Protein AF-A0A178HFV3-F1 (afdb_monomer_lite)

Radius of gyration: 30.23 Å; chains: 1; bounding box: 53×31×96 Å

InterPro domains:
  IPR025007 Domain of unknown function DUF3899 [PF13038] (36-121)

Foldseek 3Di:
DVVVVVVVVVVVVVVVVVVVVVVVVCLCVLVVLLVVLLVVLCVLLVVLVVLVCLLVLVVVVVVVVCVVCVCVVPDPDPDDDPPPPPPPPPPPRSNVPRDPSSVVSNVSSVVSNVVSVVSVVVSVVD

Structure (mmCIF, N/CA/C/O backbone):
data_AF-A0A178HFV3-F1
#
_entry.id   AF-A0A178HFV3-F1
#
loop_
_atom_site.group_PDB
_atom_site.id
_atom_site.type_symbol
_atom_site.label_atom_id
_atom_site.label_alt_id
_atom_site.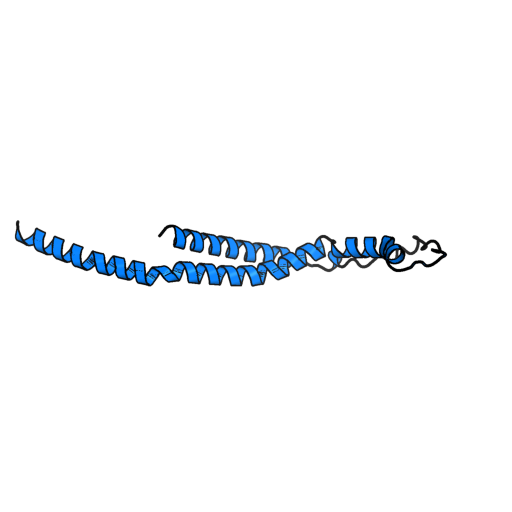label_comp_id
_atom_site.label_asym_id
_atom_site.label_entity_id
_atom_site.label_seq_id
_atom_site.pdbx_PDB_ins_code
_atom_site.Cartn_x
_atom_site.Cartn_y
_atom_site.Cartn_z
_atom_site.occupancy
_atom_site.B_iso_or_equiv
_atom_site.auth_seq_id
_atom_site.auth_comp_id
_atom_site.auth_asym_id
_atom_site.auth_atom_id
_atom_site.pdbx_PDB_model_num
ATOM 1 N N . MET A 1 1 ? -33.324 -7.154 52.072 1.00 48.81 1 MET A N 1
ATOM 2 C CA . MET A 1 1 ? -33.098 -7.084 50.603 1.00 48.81 1 MET A CA 1
ATOM 3 C C . MET A 1 1 ? -32.971 -5.672 49.999 1.00 48.81 1 MET A C 1
ATOM 5 O O . MET A 1 1 ? -32.542 -5.585 48.858 1.00 48.81 1 MET A O 1
ATOM 9 N N . LYS A 1 2 ? -33.282 -4.557 50.694 1.00 52.25 2 LYS A N 1
ATOM 10 C CA . LYS A 1 2 ? -33.156 -3.195 50.111 1.00 52.25 2 LYS A CA 1
ATOM 11 C C . LYS A 1 2 ? -31.714 -2.644 50.027 1.00 52.25 2 LYS A C 1
ATOM 13 O O . LYS A 1 2 ? -31.424 -1.903 49.097 1.00 52.25 2 LYS A O 1
ATOM 18 N N . LYS A 1 3 ? -30.804 -3.037 50.932 1.00 53.12 3 LYS A N 1
ATOM 19 C CA . LYS A 1 3 ? -29.419 -2.509 50.995 1.00 53.12 3 LYS A CA 1
ATOM 20 C C . LYS A 1 3 ? -28.549 -2.855 49.772 1.00 53.12 3 LYS A C 1
ATOM 22 O O . LYS A 1 3 ? -27.757 -2.025 49.347 1.00 53.12 3 LYS A O 1
ATOM 27 N N . ASN A 1 4 ? -28.754 -4.016 49.148 1.00 58.47 4 ASN A N 1
ATOM 28 C CA . ASN A 1 4 ? -27.917 -4.458 48.022 1.00 58.47 4 ASN A CA 1
ATOM 29 C C . ASN A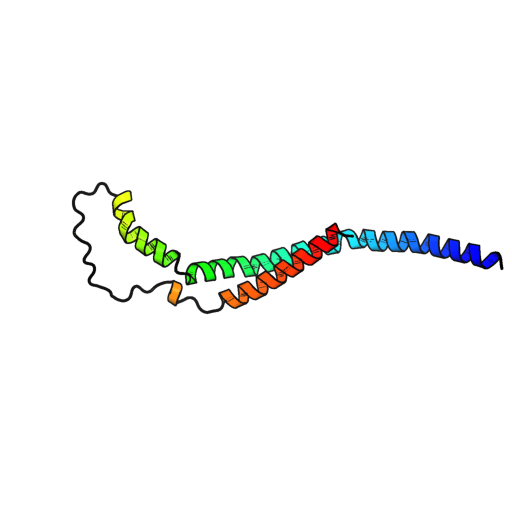 1 4 ? -28.227 -3.711 46.713 1.00 58.47 4 ASN A C 1
ATOM 31 O O . ASN A 1 4 ? -27.353 -3.587 45.864 1.00 58.47 4 ASN A O 1
ATOM 35 N N . LYS A 1 5 ? -29.448 -3.174 46.556 1.00 57.09 5 LYS A N 1
ATOM 36 C CA . LYS A 1 5 ? -29.836 -2.416 45.353 1.00 57.09 5 LYS A CA 1
ATOM 37 C C . LYS A 1 5 ? -29.120 -1.068 45.261 1.00 57.09 5 LYS A C 1
ATOM 39 O O . LYS A 1 5 ? -28.735 -0.673 44.170 1.00 57.09 5 LYS A O 1
ATOM 44 N N . GLY A 1 6 ? -28.912 -0.398 46.398 1.00 59.81 6 GLY A N 1
ATOM 45 C CA . GLY A 1 6 ? -28.146 0.851 46.456 1.00 59.81 6 GLY A CA 1
ATOM 46 C C . GLY A 1 6 ? -26.666 0.630 46.147 1.00 59.81 6 GLY A C 1
ATOM 47 O O . GLY A 1 6 ? -26.082 1.404 45.404 1.00 59.81 6 GLY A O 1
ATOM 48 N N . LEU A 1 7 ? -26.089 -0.472 46.636 1.00 60.06 7 LEU A N 1
ATOM 49 C CA . LEU A 1 7 ? -24.692 -0.823 46.367 1.00 60.06 7 LEU A CA 1
ATOM 50 C C . LEU A 1 7 ? -24.459 -1.199 44.890 1.00 60.06 7 LEU A C 1
ATOM 52 O O . LEU A 1 7 ? -23.460 -0.788 44.314 1.00 60.06 7 LEU A O 1
A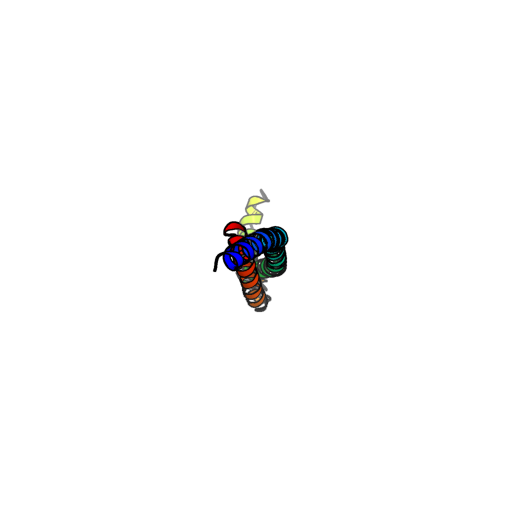TOM 56 N N . LEU A 1 8 ? -25.411 -1.909 44.267 1.00 63.12 8 LEU A N 1
ATOM 57 C CA . LEU A 1 8 ? -25.402 -2.202 42.827 1.00 63.12 8 LEU A CA 1
ATOM 58 C C . LEU A 1 8 ? -25.587 -0.946 41.971 1.00 63.12 8 LEU A C 1
ATOM 60 O O . LEU A 1 8 ? -24.896 -0.782 40.975 1.00 63.12 8 LEU A O 1
ATOM 64 N N . LEU A 1 9 ? -26.490 -0.039 42.354 1.00 65.50 9 LEU A N 1
ATOM 65 C CA . LEU A 1 9 ? -26.658 1.236 41.651 1.00 65.50 9 LEU A CA 1
ATOM 66 C C . LEU A 1 9 ? -25.388 2.079 41.730 1.00 65.50 9 LEU A C 1
ATOM 68 O O . LEU A 1 9 ? -24.956 2.592 40.709 1.00 65.50 9 LEU A O 1
ATOM 72 N N . VAL A 1 10 ? -24.759 2.164 42.905 1.00 68.19 10 VAL A N 1
ATOM 73 C CA . VAL A 1 10 ? -23.495 2.887 43.086 1.00 68.19 10 VAL A CA 1
ATOM 74 C C . VAL A 1 10 ? -22.360 2.227 42.302 1.00 68.19 10 VAL A C 1
ATOM 76 O O . VAL A 1 10 ? -21.575 2.948 41.700 1.00 68.19 10 VAL A O 1
ATOM 79 N N . SER A 1 11 ? -22.289 0.890 42.232 1.00 61.62 11 SER A N 1
ATOM 80 C CA . SER A 1 11 ? -21.270 0.211 41.417 1.00 61.62 11 SER A CA 1
ATOM 81 C C . SER A 1 11 ? -21.498 0.399 39.916 1.00 61.62 11 SER A C 1
ATOM 83 O O . SER A 1 11 ? -20.545 0.571 39.171 1.00 61.62 11 SER A O 1
ATOM 85 N N . ILE A 1 12 ? -22.747 0.394 39.446 1.00 65.69 12 ILE A N 1
ATOM 86 C CA . ILE A 1 12 ? -23.067 0.662 38.036 1.00 65.69 12 ILE A CA 1
ATOM 87 C C . ILE A 1 12 ? -22.749 2.125 37.695 1.00 65.69 12 ILE A C 1
ATOM 89 O O . ILE A 1 12 ? -22.165 2.391 36.648 1.00 65.69 12 ILE A O 1
ATOM 93 N N . LEU A 1 13 ? -23.064 3.061 38.597 1.00 66.38 13 LEU A N 1
ATOM 94 C CA . LEU A 1 13 ? -22.824 4.494 38.409 1.00 66.38 13 LEU A CA 1
ATOM 95 C C . LEU A 1 13 ? -21.337 4.870 38.454 1.00 66.38 13 LEU A C 1
ATOM 97 O O . LEU A 1 13 ? -20.968 5.892 37.891 1.00 66.38 13 LEU A O 1
ATOM 101 N N . THR A 1 14 ? -20.483 4.070 39.102 1.00 64.94 14 THR A N 1
ATOM 102 C CA . THR A 1 14 ? -19.021 4.262 39.090 1.00 64.94 14 THR A CA 1
ATOM 103 C C . THR A 1 14 ? -18.336 3.535 37.937 1.00 64.94 14 THR A C 1
ATOM 105 O O . THR A 1 14 ? -17.334 4.026 37.426 1.00 64.94 14 THR A O 1
ATOM 108 N N . VAL A 1 15 ? -18.883 2.407 37.477 1.00 66.25 15 VAL A N 1
ATOM 109 C CA . VAL A 1 15 ? -18.338 1.647 36.342 1.00 66.25 15 VAL A CA 1
ATOM 110 C C . VAL A 1 15 ? -18.670 2.303 35.000 1.00 66.25 15 VAL A C 1
ATOM 112 O O . VAL A 1 15 ? -17.822 2.297 34.115 1.00 66.25 15 VAL A O 1
ATOM 115 N N . LEU A 1 16 ? -19.848 2.919 34.845 1.00 68.25 16 LEU A N 1
ATOM 116 C CA . LEU A 1 16 ? -20.239 3.628 33.616 1.00 68.25 16 LEU A CA 1
ATOM 117 C C . LEU A 1 16 ? -19.264 4.746 33.195 1.00 68.25 16 LEU A C 1
ATOM 119 O O . LEU A 1 16 ? -18.816 4.716 32.051 1.00 68.25 16 LEU A O 1
ATOM 123 N N . PRO A 1 17 ? -18.898 5.705 34.070 1.00 67.00 17 PRO A N 1
ATOM 124 C CA . PRO A 1 17 ? -17.959 6.763 33.716 1.00 67.00 17 PRO A CA 1
ATOM 125 C C . PRO A 1 17 ? -16.542 6.223 33.525 1.00 67.00 17 PRO A C 1
ATOM 127 O O . PRO A 1 17 ? -15.809 6.762 32.713 1.00 67.00 17 PRO A O 1
ATOM 130 N N . LEU A 1 18 ? -16.157 5.134 34.201 1.00 59.69 18 LEU A N 1
ATOM 131 C CA . LEU A 1 18 ? -14.880 4.449 33.964 1.00 59.69 18 LEU A CA 1
ATOM 132 C C . LEU A 1 18 ? -14.840 3.768 32.591 1.00 59.69 18 LEU A C 1
ATOM 134 O O . LEU A 1 18 ? -13.818 3.824 31.919 1.00 59.69 18 LEU A O 1
ATOM 138 N N . LEU A 1 19 ? -15.952 3.174 32.153 1.00 60.19 19 LEU A N 1
ATOM 139 C CA . LEU A 1 19 ? -16.120 2.631 30.805 1.00 60.19 19 LEU A CA 1
ATOM 140 C C . LEU A 1 19 ? -16.146 3.741 29.755 1.00 60.19 19 LEU A C 1
ATOM 142 O O . LEU A 1 19 ? -15.470 3.606 28.744 1.00 60.19 19 LEU A O 1
ATOM 146 N N . GLN A 1 20 ? -16.859 4.845 29.998 1.00 59.19 20 GLN A N 1
ATOM 147 C CA . GLN A 1 20 ? -16.840 6.013 29.111 1.00 59.19 20 GLN A CA 1
ATOM 148 C C . GLN A 1 20 ? -15.451 6.631 29.020 1.00 59.19 20 GLN A C 1
ATOM 150 O O . GLN A 1 20 ? -15.014 6.916 27.919 1.00 59.19 20 GLN A O 1
ATOM 155 N N . LEU A 1 21 ? -14.730 6.775 30.133 1.00 58.19 21 LEU A N 1
ATOM 156 C CA . LEU A 1 21 ? -13.371 7.310 30.143 1.00 58.19 21 LEU A CA 1
ATOM 157 C C . LEU A 1 21 ? -12.392 6.347 29.465 1.00 58.19 21 LEU A C 1
ATOM 159 O O . LEU A 1 21 ? -11.485 6.794 28.773 1.00 58.19 21 LEU A O 1
ATOM 163 N N . LEU A 1 22 ? -12.589 5.032 29.611 1.00 57.53 22 LEU A N 1
ATOM 164 C CA . LEU A 1 22 ? -11.812 4.030 28.887 1.00 57.53 22 LEU A CA 1
ATOM 165 C C . LEU A 1 22 ? -12.090 4.122 27.385 1.00 57.53 22 LEU A C 1
ATOM 167 O O . LEU A 1 22 ? -11.128 4.117 26.627 1.00 57.53 22 LEU A O 1
ATOM 171 N N . VAL A 1 23 ? -13.355 4.271 26.968 1.00 58.22 23 VAL A N 1
ATOM 172 C CA . VAL A 1 23 ? -13.802 4.456 25.571 1.00 58.22 23 VAL A CA 1
ATOM 173 C C . VAL A 1 23 ? -13.303 5.787 24.986 1.00 58.22 23 VAL A C 1
ATOM 175 O O . VAL A 1 23 ? -12.726 5.800 23.905 1.00 58.22 23 VAL A O 1
ATOM 178 N N . GLU A 1 24 ? -13.407 6.900 25.713 1.00 56.97 24 GLU A N 1
ATOM 179 C CA . GLU A 1 24 ? -12.900 8.221 25.311 1.00 56.97 24 GLU A CA 1
ATOM 180 C C . GLU A 1 24 ? -11.368 8.258 25.253 1.00 56.97 24 GLU A C 1
ATOM 182 O O . GLU A 1 24 ? -10.800 8.830 24.321 1.00 56.97 24 GLU A O 1
ATOM 187 N N . SER A 1 25 ? -10.666 7.597 26.184 1.00 54.41 25 SER A N 1
ATOM 188 C CA . SER A 1 25 ? -9.209 7.448 26.084 1.00 54.41 25 SER A CA 1
ATOM 189 C C . SER A 1 25 ? -8.813 6.501 24.954 1.00 54.41 25 SER A C 1
ATOM 191 O O . SER A 1 25 ? -7.664 6.547 24.506 1.00 54.41 25 SER A O 1
ATOM 193 N N . SER A 1 26 ? -9.734 5.644 24.493 1.00 55.66 26 SER A N 1
ATOM 194 C CA . SER A 1 26 ? -9.507 4.778 23.344 1.00 55.66 26 SER A CA 1
ATOM 195 C C . SER A 1 26 ? -9.882 5.389 21.989 1.00 55.66 26 SER A C 1
ATOM 197 O O . SER A 1 26 ? -9.357 4.983 20.955 1.00 55.66 26 SER A O 1
ATOM 199 N N . TYR A 1 27 ? -10.690 6.438 21.971 1.00 59.53 27 TYR A N 1
ATOM 200 C CA . TYR A 1 27 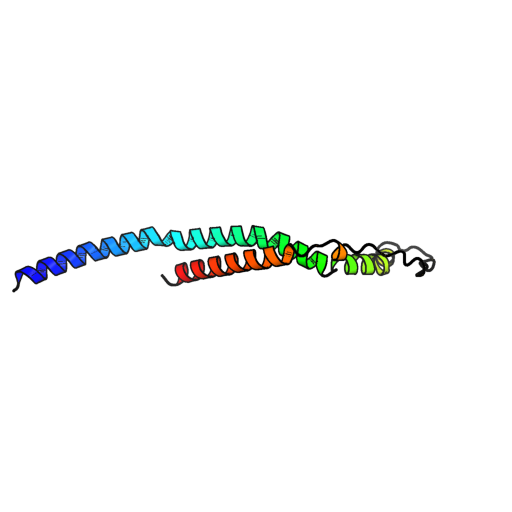? -11.175 7.069 20.746 1.00 59.53 27 TYR A CA 1
ATOM 201 C C . TYR A 1 27 ? -10.091 7.478 19.718 1.00 59.53 27 TYR A C 1
ATOM 203 O O . TYR A 1 27 ? -10.326 7.342 18.516 1.00 59.53 27 TYR A O 1
ATOM 211 N N . PRO A 1 28 ? -8.872 7.919 20.105 1.00 69.69 28 PRO A N 1
ATOM 212 C CA . PRO A 1 28 ? -7.835 8.236 19.123 1.00 69.69 28 PRO A CA 1
ATOM 213 C C . PRO A 1 28 ? -6.934 7.053 18.726 1.00 69.69 28 PRO A C 1
ATOM 215 O O . PRO A 1 28 ? -6.143 7.215 17.794 1.00 69.69 28 PRO A O 1
ATOM 218 N N . TRP A 1 29 ? -6.981 5.882 19.384 1.00 73.88 29 TRP A N 1
ATOM 219 C CA . TRP A 1 29 ? -6.042 4.795 19.044 1.00 73.88 29 TRP A CA 1
ATOM 220 C C . TRP A 1 29 ? -6.370 4.154 17.699 1.00 73.88 29 TRP A C 1
ATOM 222 O O . TRP A 1 29 ? -5.453 3.898 16.921 1.00 73.88 29 TRP A O 1
ATOM 232 N N . ALA A 1 30 ? -7.656 3.949 17.397 1.00 73.50 30 ALA A N 1
ATOM 233 C CA . ALA A 1 30 ? -8.089 3.324 16.149 1.00 73.50 30 ALA A CA 1
ATOM 234 C C . ALA A 1 30 ? -7.696 4.188 14.943 1.00 73.50 30 ALA A C 1
ATOM 236 O O . ALA A 1 30 ? -7.140 3.687 13.966 1.00 73.50 30 ALA A O 1
ATOM 237 N N . ARG A 1 31 ? -7.854 5.512 15.066 1.00 78.56 31 ARG A N 1
ATOM 238 C CA . ARG A 1 31 ? -7.401 6.466 14.049 1.00 78.56 31 ARG A CA 1
ATOM 239 C C . ARG A 1 31 ? -5.880 6.495 13.898 1.00 78.56 31 ARG A C 1
ATOM 241 O O . ARG A 1 31 ? -5.386 6.418 12.780 1.00 78.56 31 ARG A O 1
ATOM 248 N N . ARG A 1 32 ? -5.125 6.521 15.003 1.00 80.25 32 ARG A N 1
ATOM 249 C CA . ARG A 1 32 ? -3.649 6.473 14.961 1.00 80.25 32 ARG A CA 1
ATOM 250 C C . ARG A 1 32 ? -3.118 5.178 14.340 1.00 80.25 32 ARG A C 1
ATOM 252 O O . ARG A 1 32 ? -2.146 5.226 13.592 1.00 80.25 32 ARG A O 1
ATOM 259 N N . LEU A 1 33 ? -3.746 4.034 14.624 1.00 80.00 33 LEU A N 1
ATOM 260 C CA . LEU A 1 33 ? -3.399 2.758 13.993 1.00 80.00 33 LEU A CA 1
ATOM 261 C C . LEU A 1 33 ? -3.757 2.754 12.507 1.00 80.00 33 LEU A C 1
ATOM 263 O O 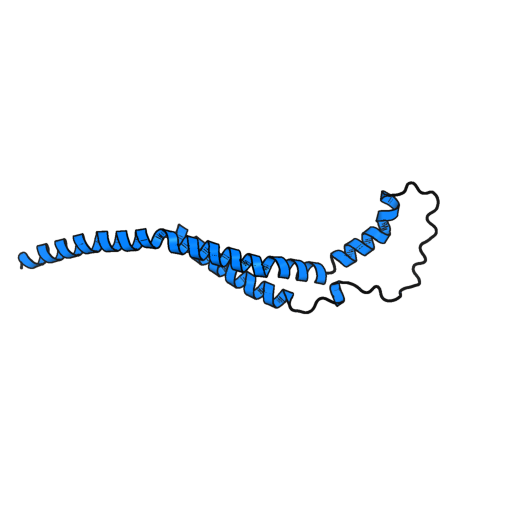. LEU A 1 33 ? -2.925 2.353 11.698 1.00 80.00 33 LEU A O 1
ATOM 267 N N . SER A 1 34 ? -4.944 3.244 12.140 1.00 84.25 34 SER A N 1
ATOM 268 C CA . SER A 1 34 ? -5.343 3.420 10.740 1.00 84.25 34 SER A CA 1
ATOM 269 C C . SER A 1 34 ? -4.303 4.226 9.964 1.00 84.25 34 SER A C 1
ATOM 271 O O . SER A 1 34 ? -3.808 3.750 8.942 1.00 84.25 34 SER A O 1
ATOM 273 N N . ASP A 1 35 ? -3.926 5.402 10.469 1.00 84.38 35 ASP A N 1
ATOM 274 C CA . ASP A 1 35 ? -2.954 6.283 9.817 1.00 84.38 35 ASP A CA 1
ATOM 275 C C . ASP A 1 35 ? -1.564 5.626 9.740 1.00 84.38 35 ASP A C 1
ATOM 277 O O . ASP A 1 35 ? -0.912 5.659 8.697 1.00 84.38 35 ASP A O 1
ATOM 281 N N . GLY A 1 36 ? -1.126 4.948 10.807 1.00 83.69 36 GLY A N 1
ATOM 282 C CA . GLY A 1 36 ? 0.148 4.224 10.829 1.00 83.69 36 GLY A CA 1
ATOM 283 C C . GLY A 1 36 ? 0.215 3.093 9.797 1.00 83.69 36 GLY A C 1
ATOM 284 O O . GLY A 1 36 ? 1.180 3.000 9.033 1.00 83.69 36 GLY A O 1
ATOM 285 N N . TYR A 1 37 ? -0.826 2.260 9.719 1.00 85.00 37 TYR A N 1
ATOM 286 C CA . TYR A 1 37 ? -0.917 1.196 8.718 1.00 85.00 37 TYR A CA 1
ATOM 287 C C . TYR A 1 37 ? -1.088 1.744 7.299 1.00 85.00 37 TYR A C 1
ATOM 289 O O . TYR A 1 37 ? -0.579 1.137 6.358 1.00 85.00 37 TYR A O 1
ATOM 297 N N . PHE A 1 38 ? -1.734 2.901 7.131 1.00 88.12 38 PHE A N 1
ATOM 298 C CA . PHE A 1 38 ? -1.841 3.573 5.837 1.00 88.12 38 PHE A CA 1
ATOM 299 C C . PHE A 1 38 ? -0.476 4.049 5.333 1.00 88.12 38 PHE A C 1
ATOM 301 O O . PHE A 1 38 ? -0.122 3.801 4.183 1.00 88.12 38 PHE A O 1
ATOM 308 N N . ILE A 1 39 ? 0.324 4.676 6.200 1.00 87.31 39 ILE A N 1
ATOM 309 C CA . ILE A 1 39 ? 1.678 5.133 5.855 1.00 87.31 39 ILE A CA 1
ATOM 310 C C . ILE A 1 39 ? 2.575 3.937 5.516 1.00 87.31 39 ILE A C 1
ATOM 312 O O . ILE A 1 39 ? 3.258 3.949 4.492 1.00 87.31 39 ILE A O 1
ATOM 316 N N . LEU A 1 40 ? 2.537 2.877 6.331 1.00 82.25 40 LEU A N 1
ATOM 317 C CA . LEU A 1 40 ? 3.266 1.635 6.051 1.00 82.25 40 LEU A CA 1
ATOM 318 C C . LEU A 1 40 ? 2.843 1.034 4.709 1.00 82.25 40 LEU A C 1
ATOM 320 O O . LEU A 1 40 ? 3.694 0.710 3.884 1.00 82.25 40 LEU A O 1
ATOM 324 N N . SER A 1 41 ? 1.537 0.943 4.463 1.00 88.81 41 SER A N 1
ATOM 325 C CA . SER A 1 41 ? 0.977 0.498 3.190 1.00 88.81 41 SER A CA 1
ATOM 326 C C . SER A 1 41 ? 1.507 1.321 2.018 1.00 88.81 41 SER A C 1
ATOM 328 O O . SER A 1 41 ? 2.007 0.743 1.055 1.00 88.81 41 SER A O 1
ATOM 330 N N . ALA A 1 42 ? 1.485 2.653 2.112 1.00 85.62 42 ALA A N 1
ATOM 331 C CA . ALA A 1 42 ? 1.971 3.545 1.066 1.00 85.62 42 ALA A CA 1
ATOM 332 C C . ALA A 1 42 ? 3.460 3.313 0.754 1.00 85.62 42 ALA A C 1
ATOM 334 O O . ALA A 1 42 ? 3.825 3.204 -0.419 1.00 85.62 42 ALA A O 1
ATOM 335 N N . CYS A 1 43 ? 4.303 3.144 1.779 1.00 88.50 43 CYS A N 1
ATOM 336 C CA . CYS A 1 43 ? 5.729 2.845 1.615 1.00 88.50 43 CYS A CA 1
ATOM 337 C C . CYS A 1 43 ? 5.991 1.551 0.831 1.00 88.50 43 CYS A C 1
ATOM 339 O O . CYS A 1 43 ? 6.991 1.467 0.122 1.00 88.50 43 CYS A O 1
ATOM 341 N N . PHE A 1 44 ? 5.107 0.552 0.920 1.00 85.81 44 PHE A N 1
ATOM 342 C CA . PHE A 1 44 ? 5.231 -0.688 0.148 1.00 85.81 44 PHE A CA 1
ATOM 343 C C . PHE A 1 44 ? 4.507 -0.622 -1.201 1.00 85.81 44 PHE A C 1
ATOM 345 O O . PHE A 1 44 ? 5.045 -1.090 -2.205 1.00 85.81 44 PHE A O 1
ATOM 352 N N . LEU A 1 45 ? 3.312 -0.031 -1.256 1.00 86.56 45 LEU A N 1
ATOM 353 C CA . LEU A 1 45 ? 2.485 0.041 -2.459 1.00 86.56 45 LEU A CA 1
ATOM 354 C C . LEU A 1 45 ? 3.100 0.933 -3.526 1.00 86.56 45 LEU A C 1
ATOM 356 O O . LEU A 1 45 ? 3.166 0.500 -4.667 1.00 86.56 45 LEU A O 1
ATOM 360 N N . ILE A 1 46 ? 3.572 2.134 -3.182 1.00 87.25 46 ILE A N 1
ATOM 361 C CA . ILE A 1 46 ? 4.091 3.102 -4.160 1.00 87.25 46 ILE A CA 1
ATOM 362 C C . ILE A 1 46 ? 5.253 2.515 -4.985 1.00 87.25 46 ILE A C 1
ATOM 364 O O . ILE A 1 46 ? 5.125 2.448 -6.212 1.00 87.25 46 ILE A O 1
ATOM 368 N N . PRO A 1 47 ? 6.355 2.021 -4.381 1.00 87.12 47 PRO A N 1
ATOM 369 C CA . PRO A 1 47 ? 7.449 1.436 -5.156 1.00 87.12 47 PRO A CA 1
ATOM 370 C C . PRO A 1 47 ? 7.030 0.146 -5.870 1.00 87.12 47 PRO A C 1
ATOM 372 O O . PRO A 1 47 ? 7.495 -0.123 -6.974 1.00 87.12 47 PRO A O 1
ATOM 375 N N . SER A 1 48 ? 6.116 -0.639 -5.294 1.00 86.00 48 SER A N 1
ATOM 376 C CA . SER A 1 48 ? 5.651 -1.884 -5.916 1.00 86.00 48 SER A CA 1
ATOM 377 C C . SER A 1 48 ? 4.725 -1.649 -7.110 1.00 86.00 48 SER A C 1
ATOM 379 O O . SER A 1 48 ? 4.800 -2.377 -8.095 1.00 86.00 48 SER A O 1
ATOM 381 N N . LEU A 1 49 ? 3.884 -0.615 -7.070 1.00 87.56 49 LEU A N 1
ATOM 382 C CA . LEU A 1 49 ? 3.098 -0.153 -8.213 1.00 87.56 49 LEU A CA 1
ATOM 383 C C . LEU A 1 49 ? 4.014 0.380 -9.307 1.00 87.56 49 LEU A C 1
ATOM 385 O O . LEU A 1 49 ? 3.837 0.007 -10.461 1.00 87.56 49 LEU A O 1
ATOM 389 N N . ALA A 1 50 ? 5.029 1.173 -8.955 1.00 84.75 50 ALA A N 1
ATOM 390 C CA . ALA A 1 50 ? 6.027 1.630 -9.918 1.00 84.75 50 ALA A CA 1
ATOM 391 C C . ALA A 1 50 ? 6.748 0.443 -10.583 1.00 84.75 50 ALA A C 1
ATOM 393 O O . ALA A 1 50 ? 6.823 0.375 -11.808 1.00 84.75 50 ALA A O 1
ATOM 394 N N . GLY A 1 51 ? 7.190 -0.546 -9.799 1.00 81.81 51 GLY A N 1
ATOM 395 C CA . GLY A 1 51 ? 7.786 -1.778 -10.319 1.00 81.81 51 GLY A CA 1
ATOM 396 C C . GLY A 1 51 ? 6.826 -2.589 -11.198 1.00 81.81 51 GLY A C 1
ATOM 397 O O . GLY A 1 51 ? 7.237 -3.127 -12.223 1.00 81.81 51 GLY A O 1
ATOM 398 N N . TRP A 1 52 ? 5.538 -2.648 -10.849 1.00 83.62 52 TRP A N 1
ATOM 399 C CA . TRP A 1 52 ? 4.525 -3.309 -11.674 1.00 83.62 52 TRP A CA 1
ATOM 400 C C . TRP A 1 52 ? 4.302 -2.597 -13.008 1.00 83.62 52 TRP A C 1
ATOM 402 O O . TRP A 1 52 ? 4.266 -3.259 -14.040 1.00 83.62 52 TRP A O 1
ATOM 412 N N . ILE A 1 53 ? 4.198 -1.267 -12.989 1.00 81.69 53 ILE A N 1
ATOM 413 C CA . ILE A 1 53 ? 4.026 -0.421 -14.176 1.00 81.69 53 ILE A CA 1
ATOM 414 C C . ILE A 1 53 ? 5.218 -0.590 -15.117 1.00 81.69 53 ILE A C 1
ATOM 416 O O . ILE A 1 53 ? 5.037 -0.850 -16.304 1.00 81.69 53 ILE A O 1
ATOM 420 N N . LEU A 1 54 ? 6.436 -0.514 -14.580 1.00 81.06 54 LEU A N 1
ATOM 421 C CA . LEU A 1 54 ? 7.647 -0.705 -15.367 1.00 81.06 54 LEU A CA 1
ATOM 422 C C . LEU A 1 54 ? 7.720 -2.129 -15.949 1.00 81.06 54 LEU A C 1
ATOM 424 O O . LEU A 1 54 ? 8.049 -2.293 -17.121 1.00 81.06 54 LEU A O 1
ATOM 428 N N . LYS A 1 55 ? 7.327 -3.162 -15.188 1.00 78.00 55 LYS A N 1
ATOM 429 C CA . LYS A 1 55 ? 7.248 -4.535 -15.713 1.00 78.00 55 LYS A CA 1
ATOM 430 C C . LYS A 1 55 ? 6.148 -4.726 -16.754 1.00 78.00 55 LYS A C 1
ATOM 432 O O . LYS A 1 55 ? 6.298 -5.550 -17.649 1.00 78.00 55 LYS A O 1
ATOM 437 N N . ALA A 1 56 ? 5.043 -3.996 -16.650 1.00 76.44 56 ALA A N 1
ATOM 438 C CA . ALA A 1 56 ? 3.968 -4.041 -17.635 1.00 76.44 56 ALA A CA 1
ATOM 439 C C . ALA A 1 56 ? 4.402 -3.487 -19.006 1.00 76.44 56 ALA A C 1
ATOM 441 O O . ALA A 1 56 ? 3.624 -3.548 -19.953 1.00 76.44 56 ALA A O 1
ATOM 442 N N . GLY A 1 57 ? 5.627 -2.957 -19.122 1.00 71.94 57 GLY A N 1
ATOM 443 C CA . GLY A 1 57 ? 6.174 -2.465 -20.379 1.00 71.94 57 GLY A CA 1
ATOM 444 C C . GLY A 1 57 ? 5.564 -1.132 -20.792 1.00 71.94 57 GLY A C 1
ATOM 445 O O . GLY A 1 57 ? 5.651 -0.753 -21.955 1.00 71.94 57 GLY A O 1
ATOM 446 N N . THR A 1 58 ? 4.943 -0.388 -19.869 1.00 75.88 58 THR A N 1
ATOM 447 C CA . THR A 1 58 ? 4.381 0.936 -20.184 1.00 75.88 58 THR A CA 1
ATOM 448 C C . THR A 1 58 ? 5.466 1.896 -20.664 1.00 75.88 58 THR A C 1
ATOM 450 O O . THR A 1 58 ? 5.237 2.663 -21.598 1.00 75.88 58 THR A O 1
ATOM 453 N N . PHE A 1 59 ? 6.663 1.811 -20.078 1.00 73.94 59 PHE A N 1
ATOM 454 C CA . PHE A 1 59 ? 7.816 2.613 -20.477 1.00 73.94 59 PHE A CA 1
ATOM 455 C C . PHE A 1 59 ? 8.403 2.153 -21.816 1.00 73.94 59 PHE A C 1
ATOM 457 O O . PHE A 1 59 ? 8.728 2.988 -22.653 1.00 73.94 59 PHE A O 1
ATOM 464 N N . ASP A 1 60 ? 8.433 0.843 -22.069 1.00 71.19 60 ASP A N 1
ATOM 465 C CA . ASP A 1 60 ? 8.853 0.273 -23.356 1.00 71.19 60 ASP A CA 1
ATOM 466 C C . ASP A 1 60 ? 7.891 0.688 -24.486 1.00 71.19 60 ASP A C 1
ATOM 468 O O . ASP A 1 60 ? 8.301 1.087 -25.578 1.00 71.19 60 ASP A O 1
ATOM 472 N N . THR A 1 61 ? 6.589 0.694 -24.191 1.00 73.69 61 THR A N 1
ATOM 473 C CA . THR A 1 61 ? 5.540 1.145 -25.114 1.00 73.69 61 THR A CA 1
ATOM 474 C C . THR A 1 61 ? 5.642 2.652 -25.359 1.00 73.69 61 THR A C 1
ATOM 476 O O . THR A 1 61 ? 5.518 3.104 -26.498 1.00 73.69 61 THR A O 1
ATOM 479 N N . PHE A 1 62 ? 5.912 3.443 -24.314 1.00 77.12 62 PHE A N 1
ATOM 480 C CA . PHE A 1 62 ? 6.166 4.879 -24.439 1.00 77.12 62 PHE A CA 1
ATOM 481 C C . PHE A 1 62 ? 7.408 5.160 -25.288 1.00 77.12 62 PHE A C 1
ATOM 483 O O . PHE A 1 62 ? 7.335 5.971 -26.206 1.00 77.12 62 PHE A O 1
ATOM 490 N N . GLN A 1 63 ? 8.519 4.462 -25.047 1.00 76.75 63 GLN A N 1
ATOM 491 C CA . GLN A 1 63 ? 9.755 4.596 -25.817 1.00 76.75 63 GLN A CA 1
ATOM 492 C C . GLN A 1 63 ? 9.537 4.245 -27.293 1.00 76.75 63 GLN A C 1
ATOM 494 O O . GLN A 1 63 ? 9.958 4.999 -28.171 1.00 76.75 63 GLN A O 1
ATOM 499 N N . SER A 1 64 ? 8.822 3.154 -27.577 1.00 73.19 64 SER A N 1
ATOM 500 C CA . SER A 1 64 ? 8.465 2.757 -28.943 1.00 73.19 64 SER A CA 1
ATOM 501 C C . SER A 1 64 ? 7.587 3.809 -29.636 1.00 73.19 64 SER A C 1
ATOM 503 O O . SER A 1 64 ? 7.875 4.238 -30.759 1.00 73.19 64 SER A O 1
ATOM 505 N N . MET A 1 65 ? 6.557 4.318 -28.948 1.00 74.62 65 MET A N 1
ATOM 506 C CA . MET A 1 65 ? 5.705 5.388 -29.476 1.00 74.62 65 MET A CA 1
ATOM 507 C C . MET A 1 65 ? 6.470 6.700 -29.672 1.00 74.62 65 MET A C 1
ATOM 509 O O . MET A 1 65 ? 6.289 7.365 -30.691 1.00 74.62 65 MET A O 1
ATOM 513 N N . TRP A 1 66 ? 7.358 7.064 -28.750 1.00 74.38 66 TRP A N 1
ATOM 514 C CA . TRP A 1 66 ? 8.179 8.265 -28.851 1.00 74.38 66 TRP A CA 1
ATOM 515 C C . TRP A 1 66 ? 9.184 8.166 -30.000 1.00 74.38 66 TRP A C 1
ATOM 517 O O . TRP A 1 66 ? 9.323 9.112 -30.764 1.00 74.38 66 TRP A O 1
ATOM 527 N N . LYS A 1 67 ? 9.822 7.011 -30.210 1.00 72.06 67 LYS A N 1
ATOM 528 C CA . LYS A 1 67 ? 10.713 6.767 -31.358 1.00 72.06 67 LYS A CA 1
ATOM 529 C C . LYS A 1 67 ? 9.957 6.886 -32.691 1.00 72.06 67 LYS A C 1
ATOM 531 O O . LYS A 1 67 ? 10.492 7.431 -33.654 1.00 72.06 67 LYS A O 1
ATOM 536 N N . LYS A 1 68 ? 8.692 6.446 -32.735 1.00 72.25 68 LYS A N 1
ATOM 537 C CA . LYS A 1 68 ? 7.838 6.468 -33.938 1.00 72.25 68 LYS A CA 1
ATOM 538 C C . LYS A 1 68 ? 7.197 7.830 -34.236 1.00 72.25 68 LYS A C 1
ATOM 540 O O . LYS A 1 68 ? 7.084 8.211 -35.401 1.00 72.25 68 LYS A O 1
ATOM 545 N N . TYR A 1 69 ? 6.763 8.560 -33.210 1.00 72.38 69 TYR A N 1
ATOM 546 C CA . TYR A 1 69 ? 5.960 9.783 -33.361 1.00 72.38 69 TYR A CA 1
ATOM 547 C C . TYR A 1 69 ? 6.627 11.045 -32.799 1.00 72.38 69 TYR A C 1
ATOM 549 O O . TYR A 1 69 ? 6.337 12.141 -33.271 1.00 72.38 69 TYR A O 1
ATOM 557 N N . GLY A 1 70 ? 7.557 10.918 -31.853 1.00 68.44 70 GLY A N 1
ATOM 558 C CA . GLY A 1 70 ? 8.295 12.034 -31.248 1.00 68.44 70 GLY A CA 1
ATOM 559 C C . GLY A 1 70 ? 9.067 12.891 -32.260 1.00 68.44 70 GLY A C 1
ATOM 560 O O . GLY A 1 70 ? 8.905 14.112 -32.239 1.00 68.44 70 GLY A O 1
ATOM 561 N N . PRO A 1 71 ? 9.814 12.309 -33.223 1.00 66.38 71 PRO A N 1
ATOM 562 C CA . PRO A 1 71 ? 10.493 13.085 -34.262 1.00 66.38 71 PRO A CA 1
ATOM 563 C C . PRO A 1 71 ? 9.541 13.932 -35.117 1.00 66.38 71 PRO A C 1
ATOM 565 O O . PRO A 1 71 ? 9.926 15.006 -35.571 1.00 66.38 71 PRO A O 1
ATOM 568 N N . ARG A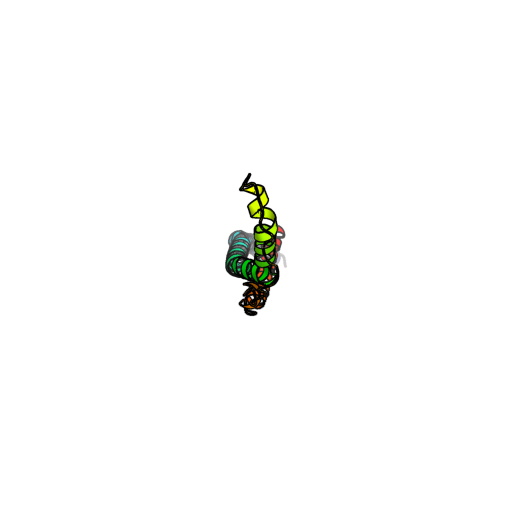 1 72 ? 8.292 13.475 -35.306 1.00 63.28 72 ARG A N 1
ATOM 569 C CA . ARG A 1 72 ? 7.258 14.178 -36.087 1.00 63.28 72 ARG A CA 1
ATOM 570 C C . ARG A 1 72 ? 6.613 15.335 -35.320 1.00 63.28 72 ARG A C 1
ATOM 572 O O . ARG A 1 72 ? 6.129 16.267 -35.948 1.00 63.28 72 ARG A O 1
ATOM 579 N N . LEU A 1 73 ? 6.609 15.279 -33.987 1.00 63.69 73 LEU A N 1
ATOM 580 C CA . LEU A 1 73 ? 6.069 16.335 -33.123 1.00 63.69 73 LEU A CA 1
ATOM 581 C C . LEU A 1 73 ? 7.102 17.426 -32.802 1.00 63.69 73 LEU A C 1
ATOM 583 O O . LEU A 1 73 ? 6.716 18.557 -32.526 1.00 63.69 73 LEU A O 1
ATOM 587 N N . TRP A 1 74 ? 8.401 17.103 -32.832 1.00 61.97 74 TRP A N 1
ATOM 588 C CA . TRP A 1 74 ? 9.479 18.023 -32.435 1.00 61.97 74 TRP A CA 1
ATOM 589 C C . TRP A 1 74 ? 10.290 18.626 -33.585 1.00 61.97 74 TRP A C 1
ATOM 591 O O . TRP A 1 74 ? 11.027 19.585 -33.362 1.00 61.97 74 TRP A O 1
ATOM 601 N N . LYS A 1 75 ? 10.177 18.115 -34.816 1.00 54.81 75 LYS A N 1
ATOM 602 C CA . LYS A 1 75 ? 10.862 18.708 -35.968 1.00 54.81 75 LYS A CA 1
ATOM 603 C C . LYS A 1 75 ? 9.933 18.854 -37.167 1.00 54.81 75 LYS A C 1
ATOM 605 O O . LYS A 1 75 ? 9.556 17.875 -37.802 1.00 54.81 75 LYS A O 1
ATOM 610 N N . ALA A 1 76 ? 9.717 20.106 -37.563 1.00 53.28 76 ALA A N 1
ATOM 611 C CA . ALA A 1 76 ? 9.499 20.493 -38.953 1.00 53.28 76 ALA A CA 1
ATOM 612 C C . ALA A 1 76 ? 10.789 20.254 -39.774 1.00 53.28 76 ALA A C 1
ATOM 614 O O . ALA A 1 76 ? 11.386 21.190 -40.296 1.00 53.28 76 ALA A O 1
ATOM 615 N N . ALA A 1 77 ? 11.289 19.013 -39.818 1.00 50.91 77 ALA A N 1
ATOM 616 C CA . ALA A 1 77 ? 12.454 18.654 -40.620 1.00 50.91 77 ALA A CA 1
ATOM 617 C C . ALA A 1 77 ? 11.986 18.014 -41.937 1.00 50.91 77 ALA A C 1
ATOM 619 O O . ALA A 1 77 ? 11.286 16.997 -41.896 1.00 50.91 77 ALA A O 1
ATOM 620 N N . PRO A 1 78 ? 12.358 18.580 -43.098 1.00 50.88 78 PRO A N 1
ATOM 621 C CA . PRO A 1 78 ? 12.137 17.937 -44.380 1.00 50.88 78 PRO A CA 1
ATOM 622 C C . PRO A 1 78 ? 13.082 16.730 -44.479 1.00 50.88 78 PRO A C 1
ATOM 624 O O . PRO A 1 78 ? 14.248 16.823 -44.105 1.00 50.88 78 PRO A O 1
ATOM 627 N N . ASN A 1 79 ? 12.562 15.614 -44.987 1.00 51.41 79 ASN A N 1
ATOM 628 C CA . ASN A 1 79 ? 13.189 14.291 -45.118 1.00 51.41 79 ASN A CA 1
ATOM 629 C C . ASN A 1 79 ? 13.286 13.449 -43.837 1.00 51.41 79 ASN A C 1
ATOM 631 O O . ASN A 1 79 ? 14.324 13.419 -43.174 1.00 51.41 79 ASN A O 1
ATOM 635 N N . PRO A 1 80 ? 12.258 12.631 -43.546 1.00 50.12 80 PRO A N 1
ATOM 636 C CA . PRO A 1 80 ? 12.489 11.407 -42.811 1.00 50.12 80 PRO A CA 1
ATOM 637 C C . PRO A 1 80 ? 13.118 10.405 -43.787 1.00 50.12 80 PRO A C 1
ATOM 639 O O . PRO A 1 80 ? 12.417 9.793 -44.593 1.00 50.12 80 PRO A O 1
ATOM 642 N N . SER A 1 81 ? 14.438 10.226 -43.737 1.00 50.44 81 SER A N 1
ATOM 643 C CA . SER A 1 81 ? 15.026 8.979 -44.238 1.00 50.44 81 SER A CA 1
ATOM 644 C C . SER A 1 81 ? 14.289 7.814 -43.562 1.00 50.44 81 SER A C 1
ATOM 646 O O . SER A 1 81 ? 13.998 7.917 -42.362 1.00 50.44 81 SER A O 1
ATOM 648 N N . PRO A 1 82 ? 13.930 6.740 -44.286 1.00 48.44 82 PRO A N 1
ATOM 649 C CA . PRO A 1 82 ? 13.253 5.609 -43.678 1.00 48.44 82 PRO A CA 1
ATOM 650 C C . PRO A 1 82 ? 14.193 5.059 -42.610 1.00 48.44 82 PRO A C 1
ATOM 652 O O . PRO A 1 82 ? 15.302 4.633 -42.917 1.00 48.44 82 PRO A O 1
ATOM 655 N N . VAL A 1 83 ? 13.781 5.150 -41.346 1.00 53.69 83 VAL A N 1
ATOM 656 C CA . VAL A 1 83 ? 14.481 4.489 -40.247 1.00 53.69 83 VAL A CA 1
ATOM 657 C C . VAL A 1 83 ? 14.416 3.003 -40.577 1.00 53.69 83 VAL A C 1
ATOM 659 O O . VAL A 1 83 ? 13.346 2.395 -40.495 1.00 53.69 83 VAL A O 1
ATOM 662 N N . SER A 1 84 ? 15.538 2.467 -41.057 1.00 44.38 84 SER A N 1
ATOM 663 C CA . SER A 1 84 ? 15.720 1.062 -41.388 1.00 44.38 84 SER A CA 1
ATOM 664 C C . SER A 1 84 ? 15.259 0.241 -40.194 1.00 44.38 84 SER A C 1
ATOM 666 O O . SER A 1 84 ? 15.763 0.359 -39.081 1.00 44.38 84 SER A O 1
ATOM 668 N N . THR A 1 85 ? 14.209 -0.536 -40.422 1.00 48.47 85 THR A N 1
ATOM 669 C CA . THR A 1 85 ? 13.522 -1.334 -39.406 1.00 48.47 85 THR A CA 1
ATOM 670 C C . THR A 1 85 ? 14.167 -2.721 -39.292 1.00 48.47 85 THR A C 1
ATOM 672 O O . THR A 1 85 ? 13.475 -3.688 -39.000 1.00 48.47 85 THR A O 1
ATOM 675 N N . GLU A 1 86 ? 15.468 -2.831 -39.587 1.00 44.12 86 GLU A N 1
ATOM 676 C CA . GLU A 1 86 ? 16.137 -4.123 -39.817 1.00 44.12 86 GLU A CA 1
ATOM 677 C C . GLU A 1 86 ? 17.327 -4.429 -38.900 1.00 44.12 86 GLU A C 1
ATOM 679 O O . GLU A 1 86 ? 17.732 -5.583 -38.853 1.00 44.12 86 GLU A O 1
ATOM 684 N N . ASP A 1 87 ? 17.785 -3.504 -38.054 1.00 44.41 87 ASP A N 1
ATOM 685 C CA . ASP A 1 87 ? 18.694 -3.862 -36.954 1.00 44.41 87 ASP A CA 1
ATOM 686 C C . ASP A 1 87 ? 17.879 -4.079 -35.676 1.00 44.41 87 ASP A C 1
ATOM 688 O O . ASP A 1 87 ? 17.844 -3.256 -34.759 1.00 44.41 87 ASP A O 1
ATOM 692 N N . SER A 1 88 ? 17.157 -5.204 -35.636 1.00 44.94 88 SER A N 1
ATOM 693 C CA . SER A 1 88 ? 16.513 -5.722 -34.425 1.00 44.94 88 SER A CA 1
ATOM 694 C C . SER A 1 88 ? 17.555 -6.345 -33.485 1.00 44.94 88 SER A C 1
ATOM 696 O O . SER A 1 88 ? 17.432 -7.498 -33.058 1.00 44.94 88 SER A O 1
ATOM 698 N N . ASP A 1 89 ? 18.602 -5.595 -33.159 1.00 43.44 89 ASP A N 1
ATOM 699 C CA . ASP A 1 89 ? 19.470 -5.920 -32.039 1.00 43.44 89 ASP A CA 1
ATOM 700 C C . ASP A 1 89 ? 18.643 -5.721 -30.774 1.00 43.44 89 ASP A C 1
ATOM 702 O O . ASP A 1 89 ? 18.459 -4.599 -30.312 1.00 43.44 89 ASP A O 1
ATOM 706 N N . LYS A 1 90 ? 18.045 -6.833 -30.318 1.00 50.00 90 LYS A N 1
ATOM 707 C CA . LYS A 1 90 ? 17.349 -7.055 -29.041 1.00 50.00 90 LYS A CA 1
ATOM 708 C C . LYS A 1 90 ? 17.245 -5.775 -28.209 1.00 50.00 90 LYS A C 1
ATOM 710 O O . LYS A 1 90 ? 18.113 -5.515 -27.378 1.00 50.00 90 LYS A O 1
ATOM 715 N N . GLU A 1 91 ? 16.201 -4.979 -28.454 1.00 57.25 91 GLU A N 1
ATOM 716 C CA . GLU A 1 91 ? 15.915 -3.815 -27.616 1.00 57.25 91 GLU A CA 1
ATOM 717 C C . GLU A 1 91 ? 15.791 -4.327 -26.172 1.00 57.25 91 GLU A C 1
ATOM 719 O O . GLU A 1 91 ? 14.926 -5.147 -25.861 1.00 57.25 91 GLU A O 1
ATOM 724 N N . ASP A 1 92 ? 16.736 -3.931 -25.319 1.00 61.06 92 ASP A N 1
ATOM 725 C CA . ASP A 1 92 ? 16.823 -4.403 -23.942 1.00 61.06 92 ASP A CA 1
ATOM 726 C C . ASP A 1 92 ? 15.721 -3.717 -23.127 1.00 61.06 92 ASP A C 1
ATOM 728 O O . ASP A 1 92 ? 15.883 -2.618 -22.594 1.00 61.06 92 ASP A O 1
ATOM 732 N N . TYR A 1 93 ? 14.534 -4.322 -23.148 1.00 64.50 93 TYR A N 1
ATOM 733 C CA . TYR A 1 93 ? 13.331 -3.770 -22.540 1.00 64.50 93 TYR A CA 1
ATOM 734 C C . TYR A 1 93 ? 13.462 -3.726 -21.016 1.00 64.50 93 TYR A C 1
ATOM 736 O O . TYR A 1 93 ? 13.786 -4.732 -20.372 1.00 64.50 93 TYR A O 1
ATOM 744 N N . LEU A 1 94 ? 13.130 -2.575 -20.422 1.00 65.69 94 LEU A N 1
ATOM 745 C CA . LEU A 1 94 ? 13.177 -2.362 -18.970 1.00 65.69 94 LEU A CA 1
ATOM 746 C C . LEU A 1 94 ? 12.225 -3.313 -18.235 1.00 65.69 94 LEU A C 1
ATOM 748 O O . LEU A 1 94 ? 12.486 -3.706 -17.096 1.00 65.69 94 LEU A O 1
ATOM 752 N N . SER A 1 95 ? 11.148 -3.732 -18.903 1.00 69.50 95 SER A N 1
ATOM 753 C CA . SER A 1 95 ? 10.218 -4.739 -18.393 1.00 69.50 95 SER A CA 1
ATOM 754 C C . SER A 1 95 ? 10.873 -6.099 -18.118 1.00 69.50 95 SER A C 1
ATOM 756 O O . SER A 1 95 ? 10.461 -6.792 -17.182 1.00 69.50 95 SER A O 1
ATOM 758 N N . THR A 1 96 ? 11.917 -6.467 -18.870 1.00 69.56 96 THR A N 1
ATOM 759 C CA . THR A 1 96 ? 12.610 -7.765 -18.768 1.00 69.56 96 THR A CA 1
ATOM 760 C C . THR A 1 96 ? 13.503 -7.858 -17.531 1.00 69.56 96 THR A C 1
ATOM 762 O O . THR A 1 96 ? 13.634 -8.929 -16.939 1.00 69.56 96 THR A O 1
ATOM 765 N N . HIS A 1 97 ? 14.064 -6.730 -17.086 1.00 73.94 97 HIS A N 1
ATOM 766 C CA . HIS A 1 97 ? 14.971 -6.664 -15.931 1.00 73.94 97 HIS A CA 1
ATOM 767 C C . HIS A 1 97 ? 14.247 -6.559 -14.584 1.00 73.94 97 HIS A C 1
ATOM 769 O O . HIS A 1 97 ? 14.872 -6.615 -13.521 1.00 73.94 97 HIS A O 1
ATOM 775 N N . ILE A 1 98 ? 12.914 -6.446 -14.584 1.00 72.38 98 ILE A N 1
ATOM 776 C CA . ILE A 1 98 ? 12.144 -6.327 -13.345 1.00 72.38 98 ILE A CA 1
ATOM 777 C C . ILE A 1 98 ? 11.790 -7.698 -12.776 1.00 72.38 98 ILE A C 1
ATOM 779 O O . ILE A 1 98 ? 10.847 -8.388 -13.186 1.00 72.38 98 ILE A O 1
ATOM 783 N N . GLY A 1 99 ? 12.538 -8.055 -11.732 1.00 74.12 99 GLY A N 1
ATOM 784 C CA . GLY A 1 99 ? 12.290 -9.233 -10.910 1.00 74.12 99 GLY A CA 1
ATOM 785 C C . GLY A 1 99 ? 10.914 -9.224 -10.217 1.00 74.12 99 GLY A C 1
ATOM 786 O O . GLY A 1 99 ? 10.232 -8.203 -10.141 1.00 74.12 99 GLY A O 1
ATOM 787 N N . PRO A 1 100 ? 10.474 -10.359 -9.645 1.00 80.75 100 PRO A N 1
ATOM 788 C CA . PRO A 1 100 ? 9.131 -10.530 -9.075 1.00 80.75 100 PRO A CA 1
ATOM 789 C C . PRO A 1 100 ? 8.884 -9.783 -7.747 1.00 80.75 100 PRO A C 1
ATOM 791 O O . PRO A 1 100 ? 7.850 -9.995 -7.112 1.00 80.75 100 PRO A O 1
ATOM 794 N N . TRP A 1 101 ? 9.808 -8.924 -7.308 1.00 80.25 101 TRP A N 1
ATOM 795 C CA . TRP A 1 101 ? 9.766 -8.232 -6.015 1.00 80.25 101 TRP A CA 1
ATOM 796 C C . TRP A 1 101 ? 8.511 -7.360 -5.846 1.00 80.25 101 TRP A C 1
ATOM 798 O O . TRP A 1 101 ? 7.902 -7.363 -4.776 1.00 80.25 101 TRP A O 1
ATOM 808 N N . TYR A 1 102 ? 8.057 -6.720 -6.928 1.00 83.00 102 TYR A N 1
ATOM 809 C CA . TYR A 1 102 ? 6.863 -5.872 -6.943 1.00 83.00 102 TYR A CA 1
ATOM 810 C C . TYR A 1 102 ? 5.585 -6.633 -6.545 1.00 83.00 102 TYR A C 1
ATOM 812 O O . TYR A 1 102 ? 4.697 -6.063 -5.920 1.00 83.00 102 TYR A O 1
ATOM 820 N N . ARG A 1 103 ? 5.482 -7.942 -6.842 1.00 82.88 103 ARG A N 1
ATOM 821 C CA . ARG A 1 103 ? 4.312 -8.754 -6.448 1.00 82.88 103 ARG A CA 1
ATOM 822 C C . ARG A 1 103 ? 4.231 -8.916 -4.936 1.00 82.88 103 ARG A C 1
ATOM 824 O O . ARG A 1 103 ? 3.148 -8.832 -4.368 1.00 82.88 103 ARG A O 1
ATOM 831 N N . LYS A 1 104 ? 5.379 -9.148 -4.291 1.00 84.62 104 LYS A N 1
ATOM 832 C CA . LYS A 1 104 ? 5.453 -9.309 -2.835 1.00 84.62 104 LYS A CA 1
ATOM 833 C C . LYS A 1 104 ? 5.126 -7.994 -2.135 1.00 84.62 104 LYS A C 1
ATOM 835 O O . LYS A 1 104 ? 4.337 -7.994 -1.197 1.00 84.62 104 LYS A O 1
ATOM 840 N N . GLY A 1 105 ? 5.676 -6.883 -2.621 1.00 81.62 105 GLY A N 1
ATOM 841 C CA . GLY A 1 105 ? 5.390 -5.571 -2.048 1.00 81.62 105 GLY A CA 1
ATOM 842 C C . GLY A 1 105 ? 3.947 -5.102 -2.288 1.00 81.62 105 GLY A C 1
ATOM 843 O O . GLY A 1 105 ? 3.355 -4.525 -1.382 1.00 81.62 105 GLY A O 1
ATOM 844 N N . LEU A 1 106 ? 3.326 -5.450 -3.424 1.00 88.44 106 LEU A N 1
ATOM 845 C CA . LEU A 1 106 ? 1.885 -5.254 -3.646 1.00 88.44 106 LEU A CA 1
ATOM 846 C C . LEU A 1 106 ? 1.039 -6.047 -2.646 1.00 88.44 106 LEU A C 1
ATOM 848 O O . LEU A 1 106 ? 0.123 -5.487 -2.052 1.00 88.44 106 LEU A O 1
ATOM 852 N N . ALA A 1 107 ? 1.353 -7.328 -2.429 1.00 86.94 107 ALA A N 1
ATOM 853 C CA . ALA A 1 107 ? 0.617 -8.164 -1.483 1.00 86.94 107 ALA A CA 1
ATOM 854 C C . ALA A 1 107 ? 0.717 -7.614 -0.049 1.00 86.94 107 ALA A C 1
ATOM 856 O O . ALA A 1 107 ? -0.303 -7.395 0.600 1.00 86.94 107 ALA A O 1
ATOM 857 N N . ILE A 1 108 ? 1.934 -7.311 0.411 1.00 85.25 108 ILE A N 1
ATOM 858 C CA . ILE A 1 108 ? 2.193 -6.765 1.752 1.00 85.25 108 ILE A CA 1
ATOM 859 C C . ILE A 1 108 ? 1.538 -5.388 1.920 1.00 85.25 108 ILE A C 1
ATOM 861 O O . ILE A 1 108 ? 0.847 -5.147 2.907 1.00 85.25 108 ILE A O 1
ATOM 865 N N . GLY A 1 109 ? 1.702 -4.501 0.939 1.00 84.50 109 GLY A N 1
ATOM 866 C CA . GLY A 1 109 ? 1.086 -3.179 0.949 1.00 84.50 109 GLY A CA 1
ATOM 867 C C . GLY A 1 109 ? -0.443 -3.248 0.967 1.00 84.50 109 GLY A C 1
ATOM 868 O O . GLY A 1 109 ? -1.079 -2.590 1.784 1.00 84.50 109 GLY A O 1
ATOM 869 N N . SER A 1 110 ? -1.045 -4.115 0.147 1.00 85.69 110 SER A N 1
ATOM 870 C CA . SER A 1 110 ? -2.501 -4.313 0.129 1.00 85.69 110 SER A CA 1
ATOM 871 C C . SER A 1 110 ? -3.040 -4.857 1.455 1.00 85.69 110 SER A C 1
ATOM 873 O O . SER A 1 110 ? -4.090 -4.412 1.911 1.00 85.69 110 SER A O 1
ATOM 875 N N . PHE A 1 111 ? -2.299 -5.747 2.122 1.00 89.81 111 PHE A N 1
ATOM 876 C CA . PHE A 1 111 ? -2.660 -6.253 3.444 1.00 89.81 111 PHE A CA 1
ATOM 877 C C . PHE A 1 111 ? -2.700 -5.127 4.485 1.00 89.81 111 PHE A C 1
ATOM 879 O O . PHE A 1 111 ? -3.694 -4.978 5.195 1.00 89.81 111 PHE A O 1
ATOM 886 N N . PHE A 1 112 ? -1.661 -4.286 4.535 1.00 86.12 112 PHE A N 1
ATOM 887 C CA . PHE A 1 112 ? -1.639 -3.132 5.436 1.00 86.12 112 PHE A CA 1
ATOM 888 C C . PHE A 1 112 ? -2.709 -2.091 5.091 1.00 86.12 112 PHE A C 1
ATOM 890 O O . PHE A 1 112 ? -3.260 -1.470 5.997 1.00 86.12 112 PHE A O 1
ATOM 897 N N . LEU A 1 113 ? -3.055 -1.931 3.809 1.00 88.50 113 LEU A N 1
ATOM 898 C CA . LEU A 1 113 ? -4.144 -1.052 3.384 1.00 88.50 113 LEU A CA 1
ATOM 899 C C . LEU A 1 113 ? -5.497 -1.541 3.905 1.00 88.50 113 LEU A C 1
ATOM 901 O O . LEU A 1 113 ? -6.256 -0.751 4.457 1.00 88.50 113 LEU A O 1
ATOM 905 N N . VAL A 1 114 ? -5.786 -2.837 3.764 1.00 90.12 114 VAL A N 1
ATOM 906 C CA . VAL A 1 114 ? -7.017 -3.435 4.301 1.00 90.12 114 VAL A CA 1
ATOM 907 C C . VAL A 1 114 ? -7.057 -3.281 5.817 1.00 90.12 114 VAL A C 1
ATOM 909 O O . VAL A 1 114 ? -8.081 -2.880 6.360 1.00 90.12 114 VAL A O 1
ATOM 912 N N . LEU A 1 115 ? -5.939 -3.534 6.499 1.00 86.12 115 LEU A N 1
ATOM 913 C CA . LEU A 1 115 ? -5.851 -3.396 7.949 1.00 86.12 115 LEU A CA 1
ATOM 914 C C . LEU A 1 115 ? -6.095 -1.946 8.403 1.00 86.12 115 LEU A C 1
ATOM 916 O O . LEU A 1 115 ? -6.861 -1.718 9.336 1.00 86.12 115 LEU A O 1
ATOM 920 N N . SER A 1 116 ? -5.511 -0.970 7.702 1.00 87.19 116 SER A N 1
ATOM 921 C CA . SER A 1 116 ? -5.781 0.458 7.902 1.00 87.19 116 SER A CA 1
ATOM 922 C C . SER A 1 116 ? -7.271 0.774 7.749 1.00 87.19 116 SER A C 1
ATOM 924 O O . SER A 1 116 ? -7.864 1.380 8.639 1.00 87.19 116 SER A O 1
ATOM 926 N N . LEU A 1 117 ? -7.902 0.275 6.682 1.00 88.31 117 LEU A N 1
ATOM 927 C CA . LEU A 1 117 ? -9.326 0.478 6.424 1.00 88.31 117 LEU A CA 1
ATOM 928 C C . LEU A 1 117 ? -10.212 -0.124 7.518 1.00 88.31 117 LEU A C 1
ATOM 930 O O . LEU A 1 117 ? -11.188 0.503 7.913 1.00 88.31 117 LEU A O 1
ATOM 934 N N . VAL A 1 118 ? -9.871 -1.311 8.026 1.00 87.50 118 VAL A N 1
ATOM 935 C CA . VAL A 1 118 ? -10.601 -1.955 9.129 1.00 87.50 118 VAL A CA 1
ATOM 936 C C . VAL A 1 118 ? -10.554 -1.084 10.383 1.00 87.50 118 VAL A C 1
ATOM 938 O O . VAL A 1 118 ? -11.593 -0.859 11.000 1.00 87.50 118 VAL A O 1
ATOM 941 N N . PHE A 1 119 ? -9.385 -0.545 10.741 1.00 83.25 119 PHE A N 1
ATOM 942 C CA . PHE A 1 119 ? -9.259 0.352 11.893 1.00 83.25 119 PHE A CA 1
ATOM 943 C C . PHE A 1 119 ? -9.939 1.706 11.676 1.00 83.25 119 PHE A C 1
ATOM 945 O O . PHE A 1 119 ? -10.500 2.261 12.619 1.00 83.25 119 PHE A O 1
ATOM 952 N N . LEU A 1 120 ? -9.949 2.218 10.444 1.00 84.50 120 LEU A N 1
ATOM 953 C CA . LEU A 1 120 ? -10.699 3.421 10.095 1.00 84.50 120 LEU A CA 1
ATOM 954 C C . LEU A 1 120 ? -12.207 3.196 10.250 1.00 84.50 120 LEU A C 1
ATOM 956 O O . LEU A 1 120 ? -12.903 4.028 10.819 1.00 84.50 120 LEU A O 1
ATOM 960 N N . LEU A 1 121 ? -12.710 2.057 9.774 1.00 83.81 121 LEU A N 1
ATOM 961 C CA . LEU A 1 121 ? -14.120 1.685 9.881 1.00 83.81 121 LEU A CA 1
ATOM 962 C C . LEU A 1 121 ? -14.512 1.491 11.351 1.00 83.81 121 LEU A C 1
ATOM 964 O O . LEU A 1 121 ? -15.555 1.978 11.775 1.00 83.81 121 LEU A O 1
ATOM 968 N N . LEU A 1 122 ? -13.635 0.869 12.145 1.00 81.50 122 LEU A N 1
ATOM 969 C CA . LEU A 1 122 ? -13.796 0.737 13.592 1.00 81.50 122 LEU A CA 1
ATOM 970 C C . LEU A 1 122 ? -13.877 2.108 14.284 1.00 81.50 122 LEU A C 1
ATOM 972 O O . LEU A 1 122 ? -14.738 2.294 15.131 1.00 81.50 122 LEU A O 1
ATOM 976 N N . TYR A 1 123 ? -13.048 3.075 13.881 1.00 79.56 123 TYR A N 1
ATOM 977 C CA . TYR A 1 123 ? -13.104 4.454 14.384 1.00 79.56 123 TYR A CA 1
ATOM 978 C C . TYR A 1 123 ? -14.403 5.197 14.019 1.00 79.56 123 TYR A C 1
ATOM 980 O O . TYR A 1 123 ? -14.815 6.093 14.742 1.00 79.56 123 TYR A O 1
ATOM 988 N N . TYR A 1 124 ? -15.041 4.871 12.892 1.00 79.06 124 TYR A N 1
ATOM 989 C CA . TYR A 1 124 ? -16.320 5.485 12.511 1.00 79.06 124 TYR A CA 1
ATOM 990 C C . TYR A 1 124 ? -17.544 4.788 13.126 1.00 79.06 124 TYR A C 1
ATOM 992 O O . TYR A 1 124 ? -18.605 5.403 13.210 1.00 79.06 124 TYR A O 1
ATOM 1000 N N . LEU A 1 125 ? -17.425 3.511 13.503 1.00 77.00 125 LEU A N 1
ATOM 1001 C CA . LEU A 1 125 ? -18.512 2.714 14.085 1.00 77.00 125 LEU A CA 1
ATOM 1002 C C . LEU A 1 125 ? -18.661 2.881 15.600 1.00 77.00 125 LEU A C 1
ATOM 1004 O O . LEU A 1 125 ? -19.765 2.689 16.110 1.00 77.00 125 LEU A O 1
ATOM 1008 N N . PHE A 1 126 ? -17.563 3.167 16.298 1.00 62.38 126 PHE A N 1
ATOM 1009 C CA . PHE A 1 126 ? -17.487 3.249 17.755 1.00 62.38 126 PHE A CA 1
ATOM 1010 C C . PHE A 1 126 ? -17.013 4.624 18.179 1.00 62.38 126 PHE A C 1
ATOM 1012 O O . PHE A 1 126 ? -17.613 5.155 19.140 1.00 62.38 126 PHE A O 1
#

Sequence (126 aa):
MKKNKGLLLVSILTVLPLLQLLVESSYPWARRLSDGYFILSACFLIPSLAGWILKAGTFDTFQSMWKKYGPRLWKAAPNPSPVSTEDSDKEDYLSTHIGPWYRKGLAIGSFFLVLSLVFLLLYYLF

Secondary structure (DSSP, 8-state):
--HHHHHHHHHHHHHHHHHHHHHHHHHHHHHHHHHHHHHHHHHHHHHHHHHHHHHTTHHHHHHHHHHHHHHHHH---S------TT-------TTTT--THHHHHHHHHHHHHHHHHHHHHHHHH-

pLDDT: mean 71.12, std 13.31, range [43.44, 90.12]

Organism: NCBI:txid1376